Protein 9RT6 (pdb70)

Secondary structure (DSSP, 8-state):
--SPPPTTSB-----S-TT-EEEEEETTEEEEEESHHHHHHHHHHH-PEEPSSHHHHT-TTGGG----HHHH---SB--/-PPPTTSB-----S-TT-EEEEEETTEEEEEESHHHHHHHHHHH--EE-SSHHHHT-TTGGG----HHHH---SB--

Foldseek 3Di:
DQDQDDFFAFQDDDWDFQAFWFFWAFQVFTEIAGTPSLQSQCCNQGVIHGDPCSCVRYNVCRRVDDHDCVRRDDDRGHD/DQDDFFAFQDDDWDFQAFWFFWADPVFTEIAGTPSLQSLCCNAVVIHGDPCRCVGYNVCRRVDDHDCVRRDDDRGRD

Structure (mmCIF, N/CA/C/O backbone):
data_9RT6
#
_entry.id   9RT6
#
_cell.length_a   21.764
_cell.length_b   38.411
_cell.length_c   87.743
_cell.angle_alpha   90
_cell.angle_beta   91.23
_cell.angle_gamma   90
#
_symmetry.space_group_name_H-M   'P 1 21 1'
#
loop_
_entity.id
_entity.type
_entity.pdbx_description
1 polymer Schistosomin
2 non-polymer BIOTIN
3 non-polymer 'SULFATE ION'
4 water water
#
loop_
_atom_site.group_PDB
_atom_site.id
_atom_site.type_symbol
_atom_site.label_atom_id
_atom_site.label_alt_id
_atom_site.label_comp_id
_atom_site.label_asym_id
_atom_site.label_entity_id
_atom_site.label_seq_id
_atom_site.pdbx_PDB_ins_code
_atom_site.Cartn_x
_atom_site.Cartn_y
_atom_site.Cartn_z
_atom_site.occupancy
_atom_site.B_iso_or_equiv
_atom_site.auth_seq_id
_atom_site.auth_comp_id
_atom_site.auth_asym_id
_atom_site.auth_atom_id
_atom_site.pdbx_PDB_model_num
ATOM 1 N N . ASN A 1 2 ? -2.141 20.236 12.401 1 22.07 19 ASN A N 1
ATOM 2 C CA . ASN A 1 2 ? -1.021 19.838 11.549 1 22.83 19 ASN A CA 1
ATOM 3 C C . ASN A 1 2 ? -1.326 18.526 10.879 1 21.68 19 ASN A C 1
ATOM 4 O O . ASN A 1 2 ? -1.796 17.581 11.528 1 22.13 19 ASN A O 1
ATOM 9 N N . TYR A 1 3 ? -1.087 18.473 9.574 1 20.08 20 TYR A N 1
ATOM 10 C CA . TYR A 1 3 ? -1.411 17.292 8.778 1 19.02 20 TYR A CA 1
ATOM 11 C C . TYR A 1 3 ? -0.455 17.047 7.619 1 18.27 20 TYR A C 1
ATOM 12 O O . TYR A 1 3 ? -0.538 16 6.985 1 18.1 20 TYR A O 1
ATOM 21 N N . ARG A 1 4 ? 0.431 18.019 7.315 1 17.52 21 ARG A N 1
ATOM 22 C CA . ARG A 1 4 ? 1.353 17.928 6.204 1 16.04 21 ARG A CA 1
ATOM 23 C C . ARG A 1 4 ? 2.636 17.202 6.679 1 15.07 21 ARG A C 1
ATOM 24 O O . ARG A 1 4 ? 3.123 17.418 7.798 1 13.64 21 ARG A O 1
ATOM 32 N N . CYS A 1 5 ? 3.215 16.371 5.808 1 14.82 22 CYS A N 1
ATOM 33 C CA . CYS A 1 5 ? 4.49 15.723 6.109 1 15.45 22 CYS A CA 1
ATOM 34 C C . CYS A 1 5 ? 5.577 16.777 6.289 1 15.62 22 CYS A C 1
ATOM 35 O O . CYS A 1 5 ? 5.606 17.744 5.535 1 15.64 22 CYS A O 1
ATOM 38 N N . PRO A 1 6 ? 6.44 16.645 7.295 1 15.31 23 PRO A N 1
ATOM 39 C CA . PRO A 1 6 ? 7.539 17.601 7.432 1 15.85 23 PRO A CA 1
ATOM 40 C C . PRO A 1 6 ? 8.559 17.431 6.302 1 16.79 23 PRO A C 1
ATOM 41 O O . PRO A 1 6 ? 8.637 16.384 5.655 1 17.08 23 PRO A O 1
ATOM 45 N N . ASN A 1 7 ? 9.32 18.48 6.073 1 16.45 24 ASN A N 1
ATOM 46 C CA . ASN A 1 7 ? 10.349 18.543 5.07 1 17.7 24 ASN A CA 1
ATOM 47 C C . ASN A 1 7 ? 11.647 18.027 5.652 1 18.98 24 ASN A C 1
ATOM 48 O O . ASN A 1 7 ? 11.834 18.067 6.873 1 20.25 24 ASN A O 1
ATOM 53 N N . PRO A 1 8 ? 12.59 17.591 4.788 1 18.9 25 PRO A N 1
ATOM 54 C CA . PRO A 1 8 ? 13.924 17.193 5.274 1 18.19 25 PRO A CA 1
ATOM 55 C C . PRO A 1 8 ? 14.564 18.249 6.179 1 18.07 25 PRO A C 1
ATOM 56 O O . PRO A 1 8 ? 14.581 19.428 5.836 1 17.95 25 PRO A O 1
ATOM 60 N N . GLY A 1 9 ? 15.031 17.831 7.344 1 18.12 26 GLY A N 1
ATOM 61 C CA . GLY A 1 9 ? 15.626 18.758 8.293 1 19.31 26 GLY A CA 1
ATOM 62 C C . GLY A 1 9 ? 14.678 19.309 9.328 1 20.44 26 GLY A C 1
ATOM 63 O O . GLY A 1 9 ? 15.114 19.899 10.325 1 20.41 26 GLY A O 1
ATOM 64 N N . ASP A 1 10 ? 13.367 19.165 9.093 1 20.81 27 ASP A N 1
ATOM 65 C CA . ASP A 1 10 ? 12.374 19.628 10.053 1 19.97 27 ASP A CA 1
ATOM 66 C C . ASP A 1 10 ? 12.197 18.552 11.092 1 19.41 27 ASP A C 1
ATOM 67 O O . ASP A 1 10 ? 12.333 17.357 10.801 1 17.31 27 ASP A O 1
ATOM 72 N N . ALA A 1 11 ? 11.914 18.981 12.322 1 20.63 28 ALA A N 1
ATOM 73 C CA . ALA A 1 11 ? 11.686 18.049 13.415 1 21.92 28 ALA A CA 1
ATOM 74 C C . ALA A 1 11 ? 10.365 17.294 13.134 1 21.91 28 ALA A C 1
ATOM 75 O O . ALA A 1 11 ? 9.433 17.862 12.551 1 22.67 28 ALA A O 1
ATOM 77 N N . PHE A 1 12 ? 10.332 15.995 13.456 1 20.92 29 PHE A N 1
ATOM 78 C CA . PHE A 1 12 ? 9.107 15.221 13.287 1 21.08 29 PHE A CA 1
ATOM 79 C C . PHE A 1 12 ? 8.416 15.26 14.636 1 21.47 29 PHE A C 1
ATOM 80 O O . PHE A 1 12 ? 8.85 14.586 15.566 1 22.69 29 PHE A O 1
ATOM 88 N N . GLU A 1 13 ? 7.405 16.128 14.774 1 20.27 30 GLU A N 1
ATOM 89 C CA . GLU A 1 13 ? 6.705 16.362 16.032 1 19.43 30 GLU A CA 1
ATOM 90 C C . GLU A 1 13 ? 5.302 15.817 15.954 1 17.26 30 GLU A C 1
ATOM 91 O O . GLU A 1 13 ? 4.501 16.275 15.144 1 17.41 30 GLU A O 1
ATOM 97 N N . CYS A 1 14 ? 4.989 14.881 16.827 1 15.78 31 CYS A N 1
ATOM 98 C CA . CYS A 1 14 ? 3.729 14.171 16.755 1 15.5 31 CYS A CA 1
ATOM 99 C C . CYS A 1 14 ? 3.225 13.82 18.14 1 17.51 31 CYS A C 1
ATOM 100 O O . CYS A 1 14 ? 3.971 13.244 18.936 1 17.57 31 CYS A O 1
ATOM 103 N N . PHE A 1 15 ? 1.948 14.13 18.431 1 17.64 32 PHE A N 1
ATOM 104 C CA . PHE A 1 15 ? 1.347 13.723 19.688 1 17.92 32 PHE A CA 1
ATOM 105 C C . PHE A 1 15 ? 0.844 12.264 19.562 1 17.24 32 PHE A C 1
ATOM 106 O O . PHE A 1 15 ? -0.128 12.002 18.866 1 16.11 32 PHE A O 1
ATOM 114 N N . GLU A 1 16 ? 1.528 11.319 20.227 1 17.19 33 GLU A N 1
ATOM 115 C CA . GLU A 1 16 ? 1.123 9.924 20.203 1 17.15 33 GLU A CA 1
ATOM 116 C C . GLU A 1 16 ? -0.134 9.705 21.039 1 18.09 33 GLU A C 1
ATOM 117 O O . GLU A 1 16 ? -0.182 10.11 22.205 1 18.67 33 GLU A O 1
ATOM 123 N N . SER A 1 17 ? -1.164 9.084 20.45 1 17.67 34 SER A N 1
ATOM 124 C CA . SER A 1 17 ? -2.364 8.742 21.203 1 17.93 34 SER A CA 1
ATOM 125 C C . SER A 1 17 ? -2.585 7.248 21.322 1 17.79 34 SER A C 1
ATOM 126 O O . SER A 1 17 ? -3.536 6.853 21.99 1 19.31 34 SER A O 1
ATOM 129 N N . ASP A 1 18 ? -1.753 6.404 20.671 1 16.48 35 ASP A N 1
ATOM 130 C CA . ASP A 1 18 ? -1.973 4.965 20.665 1 16.07 35 ASP A CA 1
ATOM 131 C C . ASP A 1 18 ? -0.666 4.26 20.294 1 15.4 35 ASP A C 1
ATOM 132 O O . ASP A 1 18 ? -0.509 3.719 19.178 1 14.28 35 ASP A O 1
ATOM 137 N N . ALA A 1 19 ? 0.267 4.282 21.25 1 14.16 36 ALA A N 1
ATOM 138 C CA . ALA A 1 19 ? 1.605 3.756 21.115 1 14.03 36 ALA A CA 1
ATOM 139 C C . ALA A 1 19 ? 1.662 2.256 20.829 1 14.96 36 ALA A C 1
ATOM 140 O O . ALA A 1 19 ? 2.551 1.806 20.121 1 15.34 36 ALA A O 1
ATOM 142 N N . THR A 1 20 ? 0.72 1.496 21.359 1 15.85 37 THR A N 1
ATOM 143 C CA . THR A 1 20 ? 0.688 0.041 21.187 1 16.7 37 THR A CA 1
ATOM 144 C C . THR A 1 20 ? -0.173 -0.436 20.011 1 17.09 37 THR A C 1
ATOM 145 O O . THR A 1 20 ? -0.353 -1.646 19.864 1 17.35 37 THR A O 1
ATOM 149 N N . ALA A 1 21 ? -0.748 0.487 19.203 1 16.66 38 ALA A N 1
ATOM 150 C CA . ALA A 1 21 ? -1.528 0.057 18.034 1 16.44 38 ALA A CA 1
ATOM 151 C C . ALA A 1 21 ? -0.586 -0.508 16.975 1 16.33 38 ALA A C 1
ATOM 152 O O . ALA A 1 21 ? 0.444 0.082 16.677 1 16.87 38 ALA A O 1
ATOM 154 N N . ARG A 1 22 ? -0.899 -1.675 16.459 1 15.68 39 ARG A N 1
ATOM 155 C CA . ARG A 1 22 ? -0.1 -2.326 15.417 1 15.65 39 ARG A CA 1
ATOM 156 C C . ARG A 1 22 ? -0.669 -1.92 14.06 1 16.64 39 ARG A C 1
ATOM 157 O O . ARG A 1 22 ? -1.888 -1.808 13.929 1 16.97 39 ARG A O 1
ATOM 165 N N . PHE A 1 23 ? 0.203 -1.681 13.065 1 16.37 40 PHE A N 1
ATOM 166 C CA . PHE A 1 23 ? -0.205 -1.355 11.697 1 16.67 40 PHE A CA 1
ATOM 167 C C . PHE A 1 23 ? 0.692 -2.115 10.715 1 16.32 40 PHE A C 1
ATOM 168 O O . PHE A 1 23 ? 1.909 -2.072 10.867 1 16.74 40 PHE A O 1
ATOM 176 N N . CYS A 1 24 ? 0.109 -2.804 9.719 1 15.15 41 CYS A N 1
ATOM 177 C CA . CYS A 1 24 ? 0.88 -3.46 8.664 1 15.66 41 CYS A CA 1
ATOM 178 C C . CYS A 1 24 ? 0.966 -2.391 7.59 1 16.12 41 CYS A C 1
ATOM 179 O O . CYS A 1 24 ? -0.073 -2.007 7.053 1 16.79 41 CYS A O 1
ATOM 182 N N . VAL A 1 25 ? 2.162 -1.85 7.326 1 14.59 42 VAL A N 1
ATOM 183 C CA . VAL A 1 25 ? 2.289 -0.802 6.316 1 14 42 VAL A CA 1
ATOM 184 C C . VAL A 1 25 ? 2.994 -1.351 5.107 1 14.03 42 VAL A C 1
ATOM 185 O O . VAL A 1 25 ? 3.704 -2.357 5.205 1 13.44 42 VAL A O 1
ATOM 189 N N . SER A 1 26 ?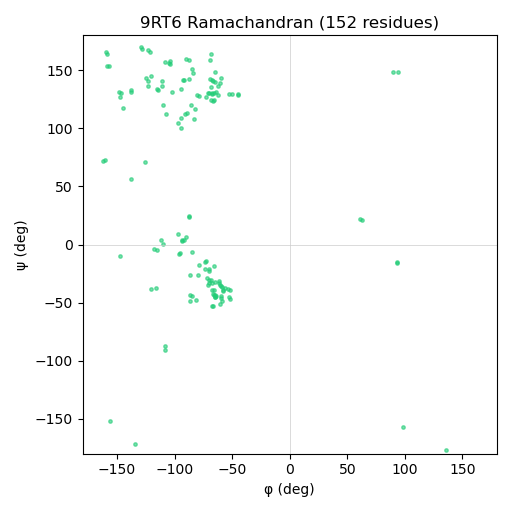 2.776 -0.705 3.953 1 13.83 43 SER A N 1
ATOM 190 C CA . SER A 1 26 ? 3.329 -1.184 2.697 1 13.8 43 SER A CA 1
ATOM 191 C C . SER A 1 26 ? 3.702 -0.017 1.803 1 13.56 43 SER A C 1
ATOM 192 O O . SER A 1 26 ? 2.836 0.816 1.478 1 13.46 43 SER A O 1
ATOM 195 N N . GLY A 1 27 ? 5.011 0.077 1.513 1 12.26 44 GLY A N 1
ATOM 196 C CA . GLY A 1 27 ? 5.6 1.168 0.768 1 12.64 44 GLY A CA 1
ATOM 197 C C . GLY A 1 27 ? 6.9 0.8 0.094 1 13.72 44 GLY A C 1
ATOM 198 O O . GLY A 1 27 ? 7.097 -0.375 -0.225 1 15.21 44 GLY A O 1
ATOM 199 N N . LYS A 1 28 ? 7.818 1.779 -0.122 1 11.9 45 LYS A N 1
ATOM 200 C CA . LYS A 1 28 ? 9.061 1.522 -0.854 1 12.6 45 LYS A CA 1
ATOM 201 C C . LYS A 1 28 ? 10.042 0.58 -0.19 1 13.07 45 LYS A C 1
ATOM 202 O O . LYS A 1 28 ? 10.883 0.034 -0.903 1 12.5 45 LYS A O 1
ATOM 208 N N . ARG A 1 29 ? 9.936 0.343 1.127 1 13.45 46 ARG A N 1
ATOM 209 C CA . ARG A 1 29 ? 10.813 -0.651 1.774 1 14.47 46 ARG A CA 1
ATOM 210 C C . ARG A 1 29 ? 10.108 -2.043 1.927 1 16.04 46 ARG A C 1
ATOM 211 O O . ARG A 1 29 ? 10.646 -2.918 2.623 1 16 46 ARG A O 1
ATOM 219 N N . GLY A 1 30 ? 8.923 -2.204 1.304 1 16.3 47 GLY A N 1
ATOM 220 C CA . GLY A 1 30 ? 8.098 -3.419 1.318 1 16.31 47 GLY A CA 1
ATOM 221 C C . GLY A 1 30 ? 6.977 -3.356 2.338 1 15.8 47 GLY A C 1
ATOM 222 O O . GLY A 1 30 ? 6.608 -2.265 2.755 1 14.99 47 GLY A O 1
ATOM 223 N N . ALA A 1 31 ? 6.458 -4.501 2.795 1 15.98 48 ALA A N 1
ATOM 224 C CA . ALA A 1 31 ? 5.416 -4.524 3.834 1 15.73 48 ALA A CA 1
ATOM 225 C C . ALA A 1 31 ? 5.947 -5.079 5.125 1 15.23 48 ALA A C 1
ATOM 226 O O . ALA A 1 31 ? 6.676 -6.074 5.125 1 16.36 48 ALA A O 1
ATOM 228 N N . TYR A 1 32 ? 5.603 -4.428 6.237 1 13.9 49 TYR A N 1
ATOM 229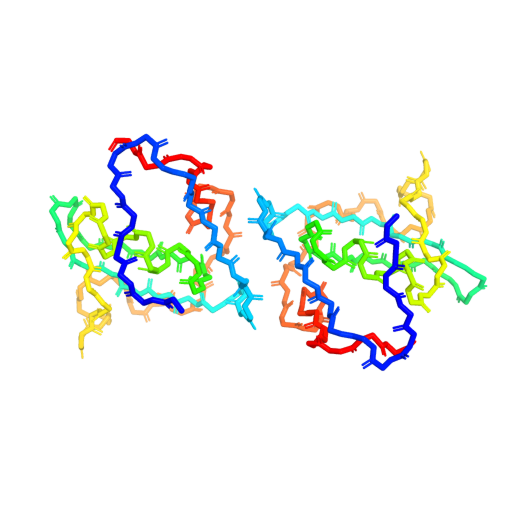 C CA . TYR A 1 32 ? 6.051 -4.832 7.578 1 12.85 49 TYR A CA 1
ATOM 230 C C . TYR A 1 32 ? 5.14 -4.242 8.635 1 11.92 49 TYR A C 1
ATOM 231 O O . TYR A 1 32 ? 4.357 -3.334 8.352 1 11.76 49 TYR A O 1
ATOM 240 N N . VAL A 1 33 ? 5.232 -4.752 9.86 1 11.35 50 VAL A N 1
ATOM 241 C CA . VAL A 1 33 ? 4.447 -4.254 10.962 1 11.82 50 VAL A CA 1
ATOM 242 C C . VAL A 1 33 ? 5.196 -3.216 11.779 1 11.51 50 VAL A C 1
ATOM 243 O O . VAL A 1 33 ? 6.356 -3.406 12.13 1 10.69 50 VAL A O 1
ATOM 247 N N . ILE A 1 34 ? 4.511 -2.11 12.1 1 11.58 51 ILE A N 1
ATOM 248 C CA . ILE A 1 34 ? 5.038 -1.084 12.974 1 11.01 51 ILE A CA 1
ATOM 249 C C . ILE A 1 34 ? 4.069 -0.904 14.147 1 11.8 51 ILE A C 1
ATOM 250 O O . ILE A 1 34 ? 2.912 -1.368 14.099 1 11.73 51 ILE A O 1
ATOM 255 N N . CYS A 1 35 ? 4.518 -0.189 15.186 1 11.65 52 CYS A N 1
ATOM 256 C CA . CYS A 1 35 ? 3.664 0.143 16.312 1 12.77 52 CYS A CA 1
ATOM 257 C C . CYS A 1 35 ? 3.624 1.639 16.479 1 13.32 52 CYS A C 1
ATOM 258 O O . CYS A 1 35 ? 4.668 2.283 16.31 1 13.03 52 CYS A O 1
ATOM 261 N N . SER A 1 36 ? 2.417 2.181 16.81 1 12.33 53 SER A N 1
ATOM 262 C CA . SER A 1 36 ? 2.132 3.582 17.136 1 12.21 53 SER A CA 1
ATOM 263 C C . SER A 1 36 ? 1.656 4.425 15.949 1 12.42 53 SER A C 1
ATOM 264 O O . SER A 1 36 ? 1.996 4.158 14.801 1 12.87 53 SER A O 1
ATOM 267 N N . LYS A 1 37 ? 0.816 5.397 16.229 1 11.92 54 LYS A N 1
ATOM 268 C CA . LYS A 1 37 ? 0.292 6.292 15.178 1 11.86 54 LYS A CA 1
ATOM 269 C C . LYS A 1 37 ? 1.373 7.217 14.64 1 11.6 54 LYS A C 1
ATOM 270 O O . LYS A 1 37 ? 1.379 7.497 13.446 1 11.35 54 LYS A O 1
ATOM 276 N N . CYS A 1 38 ? 2.328 7.635 15.489 1 12.11 55 CYS A N 1
ATOM 277 C CA . CYS A 1 38 ? 3.413 8.503 15.03 1 12.34 55 CYS A CA 1
ATOM 278 C C . CYS A 1 38 ? 4.352 7.797 14.057 1 13.4 55 CYS A C 1
ATOM 279 O O . CYS A 1 38 ? 4.746 8.397 13.057 1 13.96 55 CYS A O 1
ATOM 282 N N . ARG A 1 39 ? 4.666 6.501 14.292 1 12.71 56 ARG A N 1
ATOM 283 C CA . ARG A 1 39 ? 5.497 5.725 13.36 1 12.47 56 ARG A CA 1
ATOM 284 C C . ARG A 1 39 ? 4.684 5.412 12.075 1 13.45 56 ARG A C 1
ATOM 285 O O . ARG A 1 39 ? 5.23 5.362 10.995 1 12.7 56 ARG A O 1
ATOM 293 N N . ARG A 1 40 ? 3.352 5.312 12.188 1 14 57 ARG A N 1
ATOM 294 C CA . ARG A 1 40 ? 2.481 5.103 11.038 1 15.22 57 ARG A CA 1
ATOM 295 C C . ARG A 1 40 ? 2.545 6.364 10.12 1 14.2 57 ARG A C 1
ATOM 296 O O . ARG A 1 40 ? 2.703 6.244 8.89 1 13.58 57 ARG A O 1
ATOM 304 N N . LYS A 1 41 ? 2.511 7.557 10.742 1 12.57 58 LYS A N 1
ATOM 305 C CA . LYS A 1 41 ? 2.613 8.824 10.033 1 11.57 58 LYS A CA 1
ATOM 306 C C . LYS A 1 41 ? 4.002 8.925 9.392 1 11.85 58 LYS A C 1
ATOM 307 O O . LYS A 1 41 ? 4.107 9.278 8.218 1 12.13 58 LYS A O 1
ATOM 313 N N . TYR A 1 42 ? 5.049 8.585 10.147 1 11.89 59 TYR A N 1
ATOM 314 C CA . TYR A 1 42 ? 6.403 8.611 9.634 1 13.07 59 TYR A CA 1
ATOM 315 C C . TYR A 1 42 ? 6.582 7.683 8.422 1 12.39 59 TYR A C 1
ATOM 316 O O . TYR A 1 42 ? 7.191 8.092 7.44 1 12.27 59 TYR A O 1
ATOM 325 N N . GLU A 1 43 ? 6.054 6.455 8.474 1 11.6 60 GLU A N 1
ATOM 326 C CA . GLU A 1 43 ? 6.195 5.522 7.356 1 11.99 60 GLU A CA 1
ATOM 327 C C . GLU A 1 43 ? 5.562 6.056 6.066 1 12.52 60 GLU A C 1
ATOM 328 O O . GLU A 1 43 ? 6.046 5.791 4.969 1 12.08 60 GLU A O 1
ATOM 334 N N . PHE A 1 44 ? 4.459 6.795 6.204 1 13.06 61 PHE A N 1
ATOM 335 C CA . PHE A 1 44 ? 3.775 7.399 5.067 1 12.6 61 PHE A CA 1
ATOM 336 C C . PHE A 1 44 ? 4.67 8.477 4.449 1 12.86 61 PHE A C 1
ATOM 337 O O . PHE A 1 44 ? 4.881 8.47 3.238 1 13.11 61 PHE A O 1
ATOM 345 N N . CYS A 1 45 ? 5.157 9.429 5.263 1 12.84 62 CYS A N 1
ATOM 346 C CA . CYS A 1 45 ? 5.978 10.543 4.779 1 13.38 62 CYS A CA 1
ATOM 347 C C . CYS A 1 45 ? 7.333 10.102 4.205 1 13.88 62 CYS A C 1
ATOM 348 O O . CYS A 1 45 ? 7.791 10.616 3.174 1 13.78 62 CYS A O 1
ATOM 351 N N . ALA A 1 46 ? 7.99 9.184 4.894 1 13.66 63 ALA A N 1
ATOM 352 C CA . ALA A 1 46 ? 9.317 8.731 4.517 1 12.88 63 ALA A CA 1
ATOM 353 C C . ALA A 1 46 ? 9.344 7.619 3.477 1 13.72 63 ALA A C 1
ATOM 354 O O . ALA A 1 46 ? 10.199 7.629 2.587 1 14.14 63 ALA A O 1
ATOM 356 N N . ASN A 1 47 ? 8.491 6.606 3.639 1 13.69 64 ASN A N 1
ATOM 357 C CA . ASN A 1 47 ? 8.544 5.432 2.773 1 13.22 64 ASN A CA 1
ATOM 358 C C . ASN A 1 47 ? 7.368 5.281 1.807 1 13.43 64 ASN A C 1
ATOM 359 O O . ASN A 1 47 ? 7.312 4.296 1.074 1 13.14 64 ASN A O 1
ATOM 364 N N . GLY A 1 48 ? 6.416 6.218 1.829 1 12.59 65 GLY A N 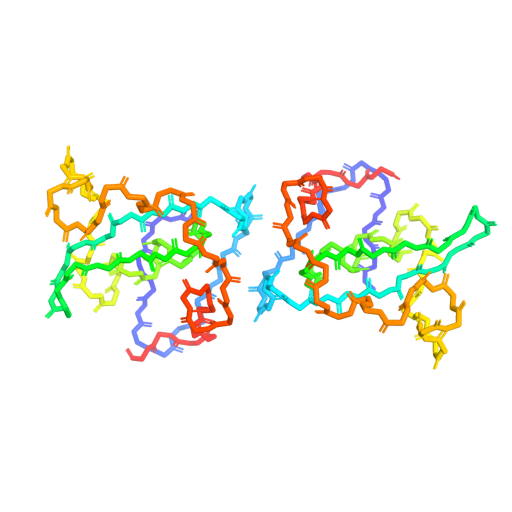1
ATOM 365 C CA . GLY A 1 48 ? 5.198 6.086 1.044 1 13.1 65 GLY A CA 1
ATOM 366 C C . GLY A 1 48 ? 4.394 4.871 1.478 1 14.08 65 GLY A C 1
ATOM 367 O O . GLY A 1 48 ? 3.629 4.323 0.687 1 15.73 65 GLY A O 1
ATOM 368 N N . ALA A 1 49 ? 4.633 4.383 2.712 1 13.47 66 ALA A N 1
ATOM 369 C CA . ALA A 1 49 ? 4.012 3.208 3.269 1 13.9 66 ALA A CA 1
ATOM 370 C C . ALA A 1 49 ? 2.645 3.539 3.834 1 15.7 66 ALA A C 1
ATOM 371 O O . ALA A 1 49 ? 2.501 4.355 4.738 1 16.67 66 ALA A O 1
ATOM 373 N N . LYS A 1 50 ? 1.646 2.928 3.244 1 15.68 67 LYS A N 1
ATOM 374 C CA . LYS A 1 50 ? 0.266 3.108 3.629 1 14.71 67 LYS A CA 1
ATOM 375 C C . LYS A 1 50 ? -0.178 1.894 4.416 1 14.06 67 LYS A C 1
ATOM 376 O O . LYS A 1 50 ? 0.339 0.793 4.227 1 13.77 67 LYS A O 1
ATOM 382 N N . VAL A 1 51 ? -1.189 2.081 5.268 1 14.29 68 VAL A N 1
ATOM 383 C CA . VAL A 1 51 ? -1.744 0.996 6.062 1 16.22 68 VAL A CA 1
ATOM 384 C C . VAL A 1 51 ? -2.408 0.035 5.08 1 16.88 68 VAL A C 1
ATOM 385 O O . VAL A 1 51 ? -3.222 0.458 4.247 1 17.61 68 VAL A O 1
ATOM 389 N N . SER A 1 52 ? -1.984 -1.201 5.114 1 16.12 69 SER A N 1
ATOM 390 C CA . SER A 1 52 ? -2.487 -2.209 4.184 1 15.66 69 SER A CA 1
ATOM 391 C C . SER A 1 52 ? -3.993 -2.43 4.304 1 14.74 69 SER A C 1
ATOM 392 O O . SER A 1 52 ? -4.519 -2.484 5.409 1 14.33 69 SER A O 1
ATOM 395 N N . LYS A 1 53 ? -4.691 -2.588 3.163 1 14.41 70 LYS A N 1
ATOM 396 C CA . LYS A 1 53 ? -6.128 -2.964 3.149 1 14.6 70 LYS A CA 1
ATOM 397 C C . LYS A 1 53 ? -6.291 -4.502 3.246 1 15.7 70 LYS A C 1
ATOM 398 O O . LYS A 1 53 ? -7.392 -4.999 3.432 1 16.7 70 LYS A O 1
ATOM 404 N N . ARG A 1 54 ? -5.171 -5.24 3.191 1 16 71 ARG A N 1
ATOM 405 C CA . ARG A 1 54 ? -5.018 -6.692 3.236 1 15.88 71 ARG A CA 1
ATOM 406 C C . ARG A 1 54 ? -3.805 -7.033 4.152 1 15.98 71 ARG A C 1
ATOM 407 O O . ARG A 1 54 ? -2.861 -7.694 3.71 1 15.73 71 ARG A O 1
ATOM 415 N N . PRO A 1 55 ? -3.803 -6.577 5.421 1 16.01 72 PRO A N 1
ATOM 416 C CA . PRO A 1 55 ? -2.654 -6.83 6.292 1 16.77 72 PRO A CA 1
ATOM 417 C C . PRO A 1 55 ? -2.257 -8.282 6.468 1 17.55 72 PRO A C 1
ATOM 418 O O . PRO A 1 55 ? -1.076 -8.542 6.623 1 17.87 72 PRO A O 1
ATOM 422 N N . GLU A 1 56 ? -3.226 -9.211 6.533 1 17.43 73 GLU A N 1
ATOM 423 C CA . GLU A 1 56 ? -2.896 -10.63 6.701 1 17.67 73 GLU A CA 1
ATOM 424 C C . GLU A 1 56 ? -2.24 -11.231 5.432 1 17.15 73 GLU A C 1
ATOM 425 O O . GLU A 1 56 ? -1.532 -12.244 5.512 1 17.31 73 GLU A O 1
ATOM 431 N N . VAL A 1 57 ? -2.443 -10.602 4.277 1 16.51 74 VAL A N 1
ATOM 432 C CA . VAL A 1 57 ? -1.847 -11.059 3.036 1 17.26 74 VAL A CA 1
ATOM 433 C C . VAL A 1 57 ? -0.452 -10.437 2.917 1 19.03 74 VAL A C 1
ATOM 434 O O . VAL A 1 57 ? 0.527 -11.132 2.647 1 18.86 74 VAL A O 1
ATOM 438 N N . GLU A 1 58 ? -0.354 -9.122 3.135 1 20.47 75 GLU A N 1
ATOM 439 C CA . GLU A 1 58 ? 0.908 -8.41 2.927 1 22.05 75 GLU A CA 1
ATOM 440 C C . GLU A 1 58 ? 1.923 -8.568 4.079 1 23.47 75 GLU A C 1
ATOM 441 O O . GLU A 1 58 ? 3.134 -8.509 3.836 1 23.21 75 GLU A O 1
ATOM 447 N N . CYS A 1 59 ? 1.45 -8.823 5.304 1 24.36 76 CYS A N 1
ATOM 448 C CA . CYS A 1 59 ? 2.354 -8.979 6.427 1 25.75 76 CYS A CA 1
ATOM 449 C C . CYS A 1 59 ? 2.443 -10.444 6.918 1 28.64 76 CYS A C 1
ATOM 450 O O . CYS A 1 59 ? 3.248 -11.218 6.38 1 30.74 76 CYS A O 1
ATOM 453 N N . ARG A 1 60 ? 1.607 -10.833 7.865 1 28.62 77 ARG A N 1
ATOM 454 C CA . ARG A 1 60 ? 1.529 -12.156 8.488 1 28.61 77 ARG A CA 1
ATOM 455 C C . ARG A 1 60 ? 0.116 -12.274 9.056 1 27.15 77 ARG A C 1
ATOM 456 O O . ARG A 1 60 ? -0.462 -11.256 9.471 1 27.94 77 ARG A O 1
ATOM 464 N N . ALA A 1 61 ? -0.411 -13.497 9.196 1 25.07 78 ALA A N 1
ATOM 465 C CA . ALA A 1 61 ? -1.739 -13.689 9.779 1 23.87 78 ALA A CA 1
ATOM 466 C C . ALA A 1 61 ? -1.806 -13.099 11.21 1 24.45 78 ALA A C 1
ATOM 467 O O . ALA A 1 61 ? -2.782 -12.422 11.556 1 24.95 78 ALA A O 1
ATOM 469 N N . ASP A 1 62 ? -0.725 -13.28 11.992 1 23.96 79 ASP A N 1
ATOM 470 C CA . ASP A 1 62 ? -0.601 -12.778 13.366 1 23.74 79 ASP A CA 1
ATOM 471 C C . ASP A 1 62 ? -0.049 -11.354 13.452 1 21.68 79 ASP A C 1
ATOM 472 O O . ASP A 1 62 ? 0.507 -10.995 14.482 1 21.66 79 ASP A O 1
ATOM 477 N N . TRP A 1 63 ? -0.187 -10.535 12.389 1 19.97 80 TRP A N 1
ATOM 478 C CA . TRP A 1 63 ? 0.355 -9.17 12.395 1 18.8 80 TRP A CA 1
ATOM 479 C C . TRP A 1 63 ? -0.061 -8.333 13.614 1 18.85 80 TRP A C 1
ATOM 480 O O . TRP A 1 63 ? 0.749 -7.555 14.12 1 18.32 80 TRP A O 1
ATOM 491 N N . ALA A 1 64 ? -1.326 -8.459 14.077 1 19.52 81 ALA A N 1
ATOM 492 C CA . ALA A 1 64 ? -1.807 -7.624 15.182 1 19.82 81 ALA A CA 1
ATOM 493 C C . ALA A 1 64 ? -1.242 -7.99 16.56 1 20.74 81 ALA A C 1
ATOM 494 O O . ALA A 1 64 ? -1.355 -7.189 17.493 1 21.43 81 ALA A O 1
ATOM 496 N N . SER A 1 65 ? -0.623 -9.166 16.684 1 20.67 82 SER A N 1
ATOM 497 C CA . SER A 1 65 ? -0.021 -9.632 17.941 1 21.3 82 SER A CA 1
ATOM 498 C C . SER A 1 65 ? 1.477 -9.339 18.022 1 20.2 82 SER A C 1
ATOM 499 O O . SER A 1 65 ? 2.07 -9.584 19.071 1 20.47 82 SER A O 1
ATOM 502 N N . THR A 1 66 ? 2.102 -8.858 16.924 1 18.38 83 THR A N 1
ATOM 503 C CA . THR A 1 66 ? 3.531 -8.511 16.844 1 17.27 83 THR A CA 1
ATOM 504 C C . THR A 1 66 ? 3.985 -7.703 18.073 1 15.28 83 THR A C 1
ATOM 505 O O . THR A 1 66 ? 3.306 -6.743 18.463 1 13.4 83 THR A O 1
ATOM 509 N N . GLU A 1 67 ? 5.075 -8.123 18.705 1 14.99 84 GLU A N 1
ATOM 510 C CA . GLU A 1 67 ? 5.576 -7.418 19.882 1 16.3 84 GLU A CA 1
ATOM 511 C C . GLU A 1 67 ? 6.091 -6.042 19.466 1 16.5 84 GLU A C 1
ATOM 512 O O . GLU A 1 67 ? 6.842 -5.964 18.51 1 16.58 84 GLU A O 1
ATOM 518 N N . CYS A 1 68 ? 5.676 -4.973 20.152 1 16.25 85 CYS A N 1
ATOM 519 C CA . CYS A 1 68 ? 6.175 -3.637 19.834 1 16.39 85 CYS A CA 1
ATOM 520 C C . CYS A 1 68 ? 7.561 -3.483 20.45 1 16.43 85 CYS A C 1
ATOM 521 O O . CYS A 1 68 ? 7.756 -3.767 21.624 1 16.96 85 CYS A O 1
ATOM 524 N N . THR A 1 69 ? 8.514 -3.078 19.64 1 15.56 86 THR A N 1
ATOM 525 C CA . THR A 1 69 ? 9.892 -2.863 20.032 1 15.9 86 THR A CA 1
ATOM 526 C C . THR A 1 69 ? 10.353 -1.456 19.591 1 15.75 86 THR A C 1
ATOM 527 O O . THR A 1 69 ? 9.717 -0.819 18.747 1 15.47 86 THR A O 1
ATOM 531 N N . SER A 1 70 ? 11.512 -1.017 20.097 1 16.08 87 SER A N 1
ATOM 532 C CA . SER A 1 70 ? 12.201 0.213 19.734 1 17.34 87 SER A CA 1
ATOM 533 C C . SER A 1 70 ? 12.361 0.29 18.205 1 18.4 87 SER A C 1
ATOM 534 O O . SER A 1 70 ? 12.029 1.31 17.601 1 19.92 87 SER A O 1
ATOM 537 N N . GLU A 1 71 ? 12.81 -0.809 17.58 1 17.01 88 GLU A N 1
ATOM 538 C CA . GLU A 1 71 ? 12.976 -0.882 16.145 1 17.44 88 GLU A CA 1
ATOM 539 C C . GLU A 1 71 ? 11.7 -0.627 15.34 1 16.27 88 GLU A C 1
ATOM 540 O O . GLU A 1 71 ? 11.755 0.145 14.398 1 16.12 88 GLU A O 1
ATOM 546 N N . ASN A 1 72 ? 10.562 -1.274 15.668 1 15.45 89 ASN A N 1
ATOM 547 C CA . ASN A 1 72 ? 9.33 -1.072 14.866 1 14.98 89 ASN A CA 1
ATOM 548 C C . ASN A 1 72 ? 8.419 0.043 15.385 1 12.96 89 ASN A C 1
ATOM 549 O O . ASN A 1 72 ? 7.34 0.256 14.828 1 12.24 89 ASN A O 1
ATOM 554 N N . SER A 1 73 ? 8.844 0.753 16.434 1 11.33 90 SER A N 1
ATOM 555 C CA . SER A 1 73 ? 8.028 1.803 17.02 1 12.68 90 SER A CA 1
ATOM 556 C C . SER A 1 73 ? 8.641 3.184 16.905 1 14.39 90 SER A C 1
ATOM 557 O O . SER A 1 73 ? 7.903 4.149 16.684 1 14.67 90 SER A O 1
ATOM 560 N N . ASP A 1 74 ? 9.974 3.285 17.048 1 14.93 91 ASP A N 1
ATOM 561 C CA . ASP A 1 74 ? 10.643 4.569 17.12 1 15.49 91 ASP A CA 1
ATOM 562 C C . ASP A 1 74 ? 10.632 5.318 15.838 1 16.35 91 ASP A C 1
ATOM 563 O O . ASP A 1 74 ? 10.669 4.753 14.741 1 16.28 91 ASP A O 1
ATOM 568 N N . VAL A 1 75 ? 10.472 6.617 15.998 1 16.41 92 VAL A N 1
ATOM 569 C CA . VAL A 1 75 ? 10.371 7.574 14.923 1 16.55 92 VAL A CA 1
ATOM 570 C C . VAL A 1 75 ? 11.588 8.481 15.011 1 16.4 92 VAL A C 1
ATOM 571 O O . VAL A 1 75 ? 11.887 8.989 16.083 1 16.06 92 VAL A O 1
ATOM 575 N N . PRO A 1 76 ? 12.275 8.733 13.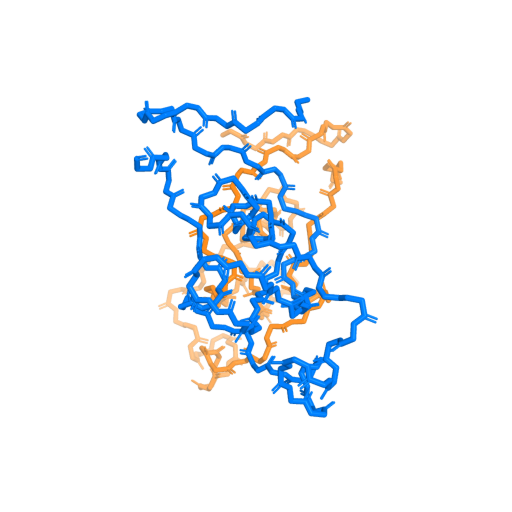888 1 16.56 93 PRO A N 1
ATOM 576 C CA . PRO A 1 76 ? 13.43 9.64 13.91 1 17 93 PRO A CA 1
ATOM 577 C C . PRO A 1 76 ? 13.027 11.029 14.386 1 17.28 93 PRO A C 1
ATOM 578 O O . PRO A 1 76 ? 11.908 11.45 14.096 1 17.61 93 PRO A O 1
ATOM 582 N N . SER A 1 77 ? 13.89 11.717 15.151 1 16.2 94 SER A N 1
ATOM 583 C CA . SER A 1 77 ? 13.536 13.041 15.649 1 16.82 94 SER A CA 1
ATOM 584 C C . SER A 1 77 ? 13.462 14.055 14.523 1 18.06 94 SER A C 1
ATOM 585 O O . SER A 1 77 ? 12.682 14.984 14.619 1 18.58 94 SER A O 1
ATOM 588 N N . VAL A 1 78 ? 14.249 13.887 13.458 1 18.74 95 VAL A N 1
ATOM 589 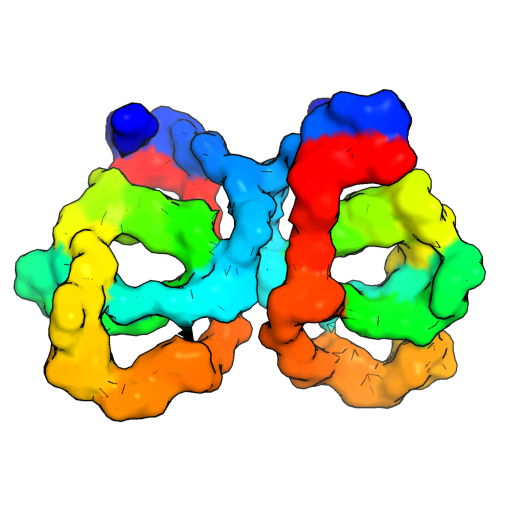C CA . VAL A 1 78 ? 14.265 14.818 12.335 1 19.98 95 VAL A CA 1
ATOM 590 C C . VAL A 1 78 ? 13.999 14.059 11.018 1 20.57 95 VAL A C 1
ATOM 591 O O . VAL A 1 78 ? 14.474 12.923 10.864 1 21.08 95 VAL A O 1
ATOM 595 N N . MET A 1 79 ? 13.255 14.659 10.063 1 20.29 96 MET A N 1
ATOM 596 C CA . MET A 1 79 ? 13.049 14.016 8.757 1 21.15 96 MET A CA 1
ATOM 597 C C . MET A 1 79 ? 14.386 13.994 8.015 1 21.85 96 MET A C 1
ATOM 598 O O . MET A 1 79 ? 15.07 15.021 7.965 1 22.28 96 MET A O 1
ATOM 603 N N . LYS A 1 80 ? 14.714 12.75 7.653 1 21.72 97 LYS A N 1
ATOM 604 C CA . LYS A 1 80 ? 15.974 12.64 6.868 1 21.46 97 LYS A CA 1
ATOM 605 C C . LYS A 1 80 ? 15.824 13.406 5.561 1 21.98 97 LYS A C 1
ATOM 606 O O . LYS A 1 80 ? 14.782 13.355 4.945 1 22.14 97 LYS A O 1
ATOM 613 N N . ARG B 1 4 ? 8.262 22.162 34.061 1 31.13 21 ARG B N 1
ATOM 614 C CA . ARG B 1 4 ? 7.232 22.355 33.044 1 30.68 21 ARG B CA 1
ATOM 615 C C . ARG B 1 4 ? 5.923 21.552 33.191 1 28.93 21 ARG B C 1
ATOM 616 O O . ARG B 1 4 ? 5.225 21.394 32.184 1 29.2 21 ARG B O 1
ATOM 624 N N . CYS B 1 5 ? 5.581 21.041 34.384 1 27.27 22 CYS B N 1
ATOM 625 C CA . CYS B 1 5 ? 4.327 20.296 34.527 1 26.09 22 CYS B CA 1
ATOM 626 C C . CYS B 1 5 ? 3.111 21.193 34.272 1 24.81 22 CYS B C 1
ATOM 627 O O . CYS B 1 5 ? 3.011 22.27 34.848 1 24.27 22 CYS B O 1
ATOM 630 N N . PRO B 1 6 ? 2.162 20.742 33.435 1 24.72 23 PRO B N 1
ATOM 631 C CA . PRO B 1 6 ? 0.918 21.515 33.271 1 24.77 23 PRO B CA 1
ATOM 632 C C . PRO B 1 6 ? 0.074 21.47 34.543 1 24.68 23 PRO B C 1
ATOM 633 O O . PRO B 1 6 ? 0.27 20.626 35.418 1 24.91 23 PRO B O 1
ATOM 637 N N . ASN B 1 7 ? -0.88 22.37 34.63 1 24.27 24 ASN B N 1
ATOM 638 C CA . ASN B 1 7 ? -1.805 22.431 35.733 1 24.26 24 ASN B CA 1
ATOM 639 C C . ASN B 1 7 ? -3.033 21.578 35.426 1 22.61 24 ASN B C 1
ATOM 640 O O . ASN B 1 7 ? -3.341 21.36 34.269 1 22.03 24 ASN B O 1
ATOM 645 N N . PRO B 1 8 ? -3.789 21.166 36.456 1 22.43 25 PRO B N 1
ATOM 646 C CA . PRO B 1 8 ? -5.056 20.451 36.221 1 22.02 25 PRO B CA 1
ATOM 647 C C . PRO B 1 8 ? -5.988 21.206 35.264 1 21.28 25 PRO B C 1
ATOM 648 O O . PRO B 1 8 ? -6.18 22.415 35.408 1 21.42 25 PRO B O 1
ATOM 652 N N . GLY B 1 9 ? -6.486 20.515 34.252 1 20.59 26 GLY B N 1
ATOM 653 C CA . GLY B 1 9 ? -7.336 21.139 33.25 1 20.81 26 GLY B CA 1
ATOM 654 C C . GLY B 1 9 ? -6.598 21.635 32.027 1 21.23 26 GLY B C 1
ATOM 655 O O . GLY B 1 9 ? -7.225 21.934 31.018 1 21.97 26 GLY B O 1
ATOM 656 N N . ASP B 1 10 ? -5.263 21.739 32.101 1 21.32 27 ASP B N 1
ATOM 657 C CA . ASP B 1 10 ? -4.456 22.139 30.945 1 21.33 27 ASP B CA 1
ATOM 658 C C . ASP B 1 10 ? -4.164 20.924 30.097 1 19.48 27 ASP B C 1
ATOM 659 O O . ASP B 1 10 ? -4.114 19.812 30.601 1 18.58 27 ASP B O 1
ATOM 664 N N . ALA B 1 11 ? -3.99 21.129 28.8 1 19.48 28 ALA B N 1
ATOM 665 C CA . ALA B 1 11 ? -3.655 20.039 27.875 1 19.36 28 ALA B CA 1
ATOM 666 C C . ALA B 1 11 ? -2.264 19.481 28.228 1 19.36 28 ALA B C 1
ATOM 667 O O . ALA B 1 11 ? -1.367 20.247 28.621 1 18.95 28 ALA B O 1
ATOM 669 N N . PHE B 1 12 ? -2.105 18.161 28.17 1 19.15 29 PHE B N 1
ATOM 670 C CA . PHE B 1 12 ? -0.813 17.549 28.439 1 19.61 29 PHE B CA 1
ATOM 671 C C . PHE B 1 12 ? -0.167 17.323 27.083 1 20.62 29 PHE B C 1
ATOM 672 O O . PHE B 1 12 ? -0.624 16.478 26.298 1 21.63 29 PHE B O 1
ATOM 680 N N . GLU B 1 13 ? 0.816 18.166 26.755 1 19.33 30 GLU B N 1
ATOM 681 C CA . GLU B 1 13 ? 1.465 18.182 25.453 1 19.12 30 GLU B CA 1
ATOM 682 C C . GLU B 1 13 ? 2.859 17.623 25.513 1 18.14 30 GLU B C 1
ATOM 683 O O . GLU B 1 13 ? 3.711 18.205 26.16 1 18.39 30 GLU B O 1
ATOM 689 N N . CYS B 1 14 ? 3.075 16.47 24.891 1 17.38 31 CYS B N 1
ATOM 690 C CA . CYS B 1 14 ? 4.325 15.757 24.965 1 17.19 31 CYS B CA 1
ATOM 691 C C . CYS B 1 14 ? 4.605 15.029 23.681 1 18.31 31 CYS B C 1
ATOM 692 O O . CYS B 1 14 ? 3.798 14.227 23.254 1 18.95 31 CYS B O 1
ATOM 695 N N . PHE B 1 15 ? 5.789 15.252 23.09 1 18.6 32 PHE B N 1
ATOM 696 C CA . PHE B 1 15 ? 6.18 14.527 21.88 1 19.29 32 PHE B CA 1
ATOM 697 C C . PHE B 1 15 ? 6.901 13.24 22.317 1 19.81 32 PHE B C 1
ATOM 698 O O . PHE B 1 15 ? 7.973 13.305 22.913 1 20.07 32 PHE B O 1
ATOM 706 N N . GLU B 1 16 ? 6.303 12.079 22.057 1 20.08 33 GLU B N 1
ATOM 707 C CA . GLU B 1 16 ? 6.922 10.801 22.43 1 20.01 33 GLU B CA 1
ATOM 708 C C . GLU B 1 16 ? 8.197 10.477 21.632 1 19.74 33 GLU B C 1
ATOM 709 O O . GLU B 1 16 ? 8.183 10.545 20.414 1 20.39 33 GLU B O 1
ATOM 715 N N . SER B 1 17 ? 9.296 10.126 22.313 1 19.48 34 SER B N 1
ATOM 716 C CA . SER B 1 17 ? 10.529 9.734 21.64 1 18.57 34 SER B CA 1
ATOM 717 C C . SER B 1 17 ? 10.955 8.306 21.949 1 17.72 34 SER B C 1
ATOM 718 O O . SER B 1 17 ? 11.952 7.873 21.406 1 17.07 34 SER B O 1
ATOM 721 N N . ASP B 1 18 ? 10.238 7.576 22.837 1 17.32 35 ASP B N 1
ATOM 722 C CA . ASP B 1 18 ? 10.648 6.235 23.249 1 16.99 35 ASP B CA 1
ATOM 723 C C . ASP B 1 18 ? 9.45 5.54 23.881 1 16.95 35 ASP B C 1
ATOM 724 O O . ASP B 1 18 ? 9.381 5.344 25.109 1 16.37 35 ASP B O 1
ATOM 729 N N . ALA B 1 19 ? 8.49 5.179 23.025 1 17.02 36 ALA B N 1
ATOM 730 C CA . ALA B 1 19 ? 7.226 4.58 23.421 1 17 36 ALA B CA 1
ATOM 731 C C . ALA B 1 19 ? 7.363 3.238 24.138 1 16.44 36 ALA B C 1
ATOM 732 O O . ALA B 1 19 ? 6.548 2.937 25.008 1 17.56 36 ALA B O 1
ATOM 734 N N . THR B 1 20 ? 8.382 2.457 23.807 1 15.14 37 THR B N 1
ATOM 735 C CA . THR B 1 20 ? 8.575 1.141 24.411 1 14.83 37 THR B CA 1
ATOM 736 C C . THR B 1 20 ? 9.495 1.136 25.627 1 15.83 37 THR B C 1
ATOM 737 O O . THR B 1 20 ? 9.784 0.053 26.139 1 15.77 37 THR B O 1
ATOM 741 N N . ALA B 1 21 ? 9.993 2.31 26.084 1 15.8 38 ALA B N 1
ATOM 742 C CA . ALA B 1 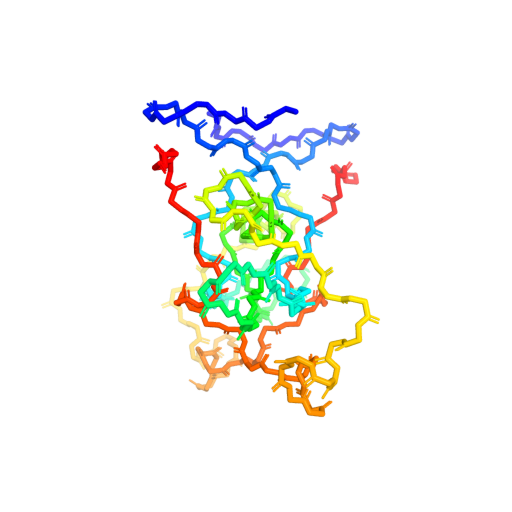21 ? 10.83 2.328 27.28 1 16.32 38 ALA B CA 1
ATOM 743 C C . ALA B 1 21 ? 9.961 2.025 28.503 1 16.18 38 ALA B C 1
ATOM 744 O O . ALA B 1 21 ? 8.872 2.582 28.662 1 16.46 38 ALA B O 1
ATOM 746 N N . ARG B 1 22 ? 10.402 1.099 29.321 1 15.82 39 ARG B N 1
ATOM 747 C CA . ARG B 1 22 ? 9.711 0.724 30.546 1 15.87 39 ARG B CA 1
ATOM 748 C C . ARG B 1 22 ? 10.27 1.575 31.677 1 16.13 39 ARG B C 1
ATOM 749 O O . ARG B 1 22 ? 11.475 1.819 31.716 1 15.53 39 ARG B O 1
ATOM 757 N N . PHE B 1 23 ? 9.409 2.004 32.604 1 16.55 40 PHE B N 1
ATOM 758 C CA . PHE B 1 23 ? 9.845 2.751 33.796 1 18.17 40 PHE B CA 1
ATOM 759 C C . PHE B 1 23 ? 9.089 2.233 35.013 1 20.16 40 PHE B C 1
ATOM 760 O O . PHE B 1 23 ? 7.878 2.095 34.952 1 20.75 40 PHE B O 1
ATOM 768 N N . CYS B 1 24 ? 9.8 1.963 36.119 1 20.66 41 CYS B N 1
ATOM 769 C CA . CYS B 1 24 ? 9.187 1.569 37.373 1 21.45 41 CYS B CA 1
ATOM 770 C C . CYS B 1 24 ? 9.052 2.875 38.127 1 21.17 41 CYS B C 1
ATOM 771 O O . CYS B 1 24 ? 10.065 3.48 38.475 1 20.74 41 CYS B O 1
ATOM 774 N N . VAL B 1 25 ? 7.831 3.37 38.28 1 21.34 42 VAL B N 1
ATOM 775 C CA . VAL B 1 25 ? 7.612 4.646 38.964 1 21.95 42 VAL B CA 1
ATOM 776 C C . VAL B 1 25 ? 7.073 4.408 40.36 1 23.4 42 VAL B C 1
ATOM 777 O O . VAL B 1 25 ? 6.527 3.348 40.627 1 23.26 42 VAL B O 1
ATOM 781 N N . SER B 1 26 ? 7.235 5.383 41.252 1 24.46 43 SER B N 1
ATOM 782 C CA . SER B 1 26 ? 6.855 5.23 42.627 1 25.18 43 SER B CA 1
ATOM 783 C C . SER B 1 26 ? 6.404 6.562 43.232 1 25.71 43 SER B C 1
ATOM 784 O O . SER B 1 26 ? 7.109 7.564 43.149 1 24.24 43 SER B O 1
ATOM 787 N N . GLY B 1 27 ? 5.257 6.523 43.894 1 26.97 44 GLY B N 1
ATOM 788 C CA . GLY B 1 27 ? 4.68 7.608 44.682 1 28.38 44 GLY B CA 1
ATOM 789 C C . GLY B 1 27 ? 4.167 7.099 46.032 1 30.27 44 GLY B C 1
ATOM 790 O O . GLY B 1 27 ? 4.396 5.936 46.395 1 30.49 44 GLY B O 1
ATOM 791 N N . LYS B 1 28 ? 3.449 7.937 46.796 1 31.55 45 LYS B N 1
ATOM 792 C CA . LYS B 1 28 ? 2.962 7.515 48.121 1 32.98 45 LYS B CA 1
ATOM 793 C C . LYS B 1 28 ? 2.042 6.252 48.072 1 33.12 45 LYS B C 1
ATOM 794 O O . LYS B 1 28 ? 2.123 5.404 48.968 1 32.8 45 LYS B O 1
ATOM 800 N N . ARG B 1 29 ? 1.217 6.121 47.033 1 33.23 46 ARG B N 1
ATOM 801 C CA . ARG B 1 29 ? 0.32 4.977 46.865 1 34.32 46 ARG B CA 1
ATOM 802 C C . ARG B 1 29 ? 1.073 3.682 46.456 1 35.18 46 ARG B C 1
ATOM 803 O O . ARG B 1 29 ? 0.545 2.575 46.604 1 35.91 46 ARG B O 1
ATOM 811 N N . GLY B 1 30 ? 2.267 3.832 45.899 1 34.58 47 GLY B N 1
ATOM 812 C CA . GLY B 1 30 ? 3.039 2.693 45.47 1 34.17 47 GLY B CA 1
ATOM 813 C C . GLY B 1 30 ? 3.723 2.763 44.119 1 32.94 47 GLY B C 1
ATOM 814 O O . GLY B 1 30 ? 3.78 3.789 43.423 1 33.85 47 GLY B O 1
ATOM 815 N N . ALA B 1 31 ? 4.334 1.636 43.822 1 31.04 48 ALA B N 1
ATOM 816 C CA . ALA B 1 31 ? 5.183 1.484 42.684 1 30.5 48 ALA B CA 1
ATOM 817 C C . ALA B 1 31 ? 4.596 0.57 41.629 1 29.42 48 ALA B C 1
ATOM 818 O O . ALA B 1 31 ? 3.97 -0.44 41.948 1 29.34 48 ALA B O 1
ATOM 820 N N . TYR B 1 32 ? 4.784 0.931 40.364 1 28.36 49 TYR B N 1
ATOM 821 C CA . TYR B 1 32 ? 4.248 0.172 39.242 1 27.34 49 TYR B CA 1
ATOM 822 C C . TYR B 1 32 ? 5.015 0.486 37.959 1 26.55 49 TYR B C 1
ATOM 823 O O . TYR B 1 32 ? 5.737 1.482 37.898 1 26.87 49 TYR B O 1
ATOM 832 N N . VAL B 1 33 ? 4.862 -0.351 36.928 1 24.86 50 VAL B N 1
ATOM 833 C CA . VAL B 1 33 ? 5.574 -0.144 35.672 1 23.5 50 VAL B CA 1
ATOM 834 C C . VAL B 1 33 ? 4.709 0.453 34.595 1 22.79 50 VAL B C 1
ATOM 835 O O . VAL B 1 33 ? 3.606 -0.022 34.339 1 23.3 50 VAL B O 1
ATOM 839 N N . ILE B 1 34 ? 5.223 1.487 33.953 1 21.46 51 ILE B N 1
ATOM 840 C CA . ILE B 1 34 ? 4.554 2.129 32.827 1 21.16 51 ILE B CA 1
ATOM 841 C C . ILE B 1 34 ? 5.467 2.075 31.582 1 19.95 51 ILE B C 1
ATOM 842 O O . ILE B 1 34 ? 6.668 1.794 31.685 1 19.32 51 ILE B O 1
ATOM 847 N N . CYS B 1 35 ? 4.895 2.353 30.406 1 19.12 52 CYS B N 1
ATOM 848 C CA . CYS B 1 35 ? 5.666 2.41 29.164 1 17.89 52 CYS B CA 1
ATOM 849 C C . CYS B 1 35 ? 5.548 3.772 28.543 1 15.73 52 CYS B C 1
ATOM 850 O O . CYS B 1 35 ? 4.477 4.352 28.594 1 16.75 52 CYS B O 1
ATOM 853 N N . SER B 1 36 ? 6.614 4.246 27.901 1 13.69 53 SER B N 1
ATOM 854 C CA . SER B 1 36 ? 6.745 5.524 27.192 1 12.46 53 SER B CA 1
ATOM 855 C C . SER B 1 36 ? 7.224 6.665 28.096 1 11.99 53 SER B C 1
ATOM 856 O O . SER B 1 36 ? 6.859 6.715 29.263 1 10.78 53 SER B O 1
ATOM 859 N N . LYS B 1 37 ? 7.979 7.618 27.528 1 12.08 54 LYS B N 1
ATOM 860 C CA . LYS B 1 37 ? 8.445 8.776 28.267 1 12.77 54 LYS B CA 1
ATOM 861 C C . LYS B 1 37 ? 7.308 9.722 28.581 1 14.15 54 LYS B C 1
ATOM 862 O O . LYS B 1 37 ? 7.328 10.326 29.649 1 14.7 54 LYS B O 1
ATOM 868 N N . CYS B 1 38 ? 6.311 9.852 27.686 1 14.36 55 CYS B N 1
ATOM 869 C CA . CYS B 1 38 ? 5.193 10.748 27.958 1 14.83 55 CYS B CA 1
ATOM 870 C C . CYS B 1 38 ? 4.379 10.272 29.127 1 15.69 55 CYS B C 1
ATOM 871 O O . CYS B 1 38 ? 3.966 11.108 29.931 1 15.82 55 CYS B O 1
ATOM 874 N N . ARG B 1 39 ? 4.167 8.939 29.264 1 15.79 56 ARG B N 1
ATOM 875 C CA . ARG B 1 39 ? 3.448 8.395 30.446 1 15.35 56 ARG B CA 1
ATOM 876 C C . ARG B 1 39 ? 4.296 8.598 31.716 1 16.03 56 ARG B C 1
ATOM 877 O O . ARG B 1 39 ? 3.743 8.857 32.783 1 16.73 56 ARG B O 1
ATOM 885 N N . ARG B 1 40 ? 5.639 8.534 31.593 1 16.09 57 ARG B N 1
ATOM 886 C CA . ARG B 1 40 ? 6.561 8.75 32.703 1 15.84 57 ARG B CA 1
ATOM 887 C C . ARG B 1 40 ? 6.415 10.201 33.19 1 15.86 57 ARG B C 1
ATOM 888 O O . ARG B 1 40 ? 6.324 10.444 34.407 1 15.92 57 ARG B O 1
ATOM 896 N N . LYS B 1 41 ? 6.352 11.15 32.241 1 15.43 58 LYS B N 1
ATOM 897 C CA . LYS B 1 41 ? 6.19 12.577 32.534 1 15.77 58 LYS B CA 1
ATOM 898 C C . LYS B 1 41 ? 4.838 12.789 33.168 1 15.56 58 LYS B C 1
ATOM 899 O O . LYS B 1 41 ? 4.743 13.468 34.177 1 16.35 58 LYS B O 1
ATOM 905 N N . TYR B 1 42 ? 3.793 12.169 32.616 1 14.83 59 TYR B N 1
ATOM 906 C CA . TYR B 1 42 ? 2.458 12.259 33.161 1 14.69 59 TYR B CA 1
ATOM 907 C C . TYR B 1 42 ? 2.389 11.742 34.597 1 14.12 59 TYR B C 1
ATOM 908 O O . TYR B 1 42 ? 1.782 12.408 35.414 1 14.29 59 TYR B O 1
ATOM 917 N N . GLU B 1 43 ? 2.989 10.582 34.895 1 13.22 60 GLU B N 1
ATOM 918 C CA . GLU B 1 43 ? 2.957 10.025 36.252 1 13.74 60 GLU B CA 1
ATOM 919 C C . GLU B 1 43 ? 3.581 10.964 37.279 1 15.84 60 GLU B C 1
ATOM 920 O O . GLU B 1 43 ? 3.128 11.027 38.419 1 17.01 60 GLU B O 1
ATOM 926 N N . PHE B 1 44 ? 4.625 11.677 36.886 1 16.47 61 PHE B N 1
ATOM 927 C CA . PHE B 1 44 ? 5.328 12.612 37.749 1 17.03 61 PHE B CA 1
ATOM 928 C C . PHE B 1 44 ? 4.432 13.792 38.064 1 19.03 61 PHE B C 1
ATOM 929 O O . PHE B 1 44 ? 4.276 14.127 39.236 1 19.85 61 PHE B O 1
ATOM 937 N N . CYS B 1 45 ? 3.866 14.441 37.022 1 19.33 62 CYS B N 1
ATOM 938 C CA . CYS B 1 45 ? 3.022 15.612 37.169 1 20.75 62 CYS B CA 1
ATOM 939 C C . CYS B 1 45 ? 1.696 15.318 37.865 1 22.13 62 CYS B C 1
ATOM 940 O O . CYS B 1 45 ? 1.237 16.12 38.658 1 22.96 62 CYS B O 1
ATOM 943 N N . ALA B 1 46 ? 1.049 14.213 37.512 1 22.37 63 ALA B N 1
ATOM 944 C CA . ALA B 1 46 ? -0.257 13.856 38.044 1 22.78 63 ALA B CA 1
ATOM 945 C C . ALA B 1 46 ? -0.239 13.081 39.34 1 23.82 63 ALA B C 1
ATOM 946 O O . ALA B 1 46 ? -1.12 13.301 40.172 1 24.26 63 ALA B O 1
ATOM 948 N N . ASN B 1 47 ? 0.644 12.098 39.466 1 24 64 ASN B N 1
ATOM 949 C CA . ASN B 1 47 ? 0.656 11.234 40.636 1 25.3 64 ASN B CA 1
ATOM 950 C C . ASN B 1 47 ? 1.841 11.362 41.555 1 25.85 64 ASN B C 1
ATOM 951 O O . ASN B 1 47 ? 1.929 10.575 42.494 1 26.72 64 ASN B O 1
ATOM 956 N N . GLY B 1 48 ? 2.743 12.304 41.278 1 25.72 65 GLY B N 1
ATOM 957 C CA . GLY B 1 48 ? 3.976 12.448 42.041 1 26.74 65 GLY B CA 1
ATOM 958 C C . GLY B 1 48 ? 4.865 11.21 41.977 1 26.91 65 GLY B C 1
ATOM 959 O O . GLY B 1 48 ? 5.655 10.956 42.896 1 28.05 65 GLY B O 1
ATOM 960 N N . ALA B 1 49 ? 4.683 10.397 40.951 1 25.65 66 ALA B N 1
ATOM 961 C CA . ALA B 1 49 ? 5.416 9.159 40.803 1 26.3 66 ALA B CA 1
ATOM 962 C C . ALA B 1 49 ? 6.747 9.439 40.106 1 27.35 66 ALA B C 1
ATOM 963 O O . ALA B 1 49 ? 6.789 9.953 38.988 1 27.98 66 ALA B O 1
ATOM 965 N N . LYS B 1 50 ? 7.84 9.118 40.781 1 27.31 67 LYS B N 1
ATOM 966 C CA . LYS B 1 50 ? 9.188 9.322 40.267 1 27.49 67 LYS B CA 1
ATOM 967 C C . LYS B 1 50 ? 9.78 8.015 39.846 1 27.41 67 LYS B C 1
ATOM 968 O O . LYS B 1 50 ? 9.415 6.992 40.395 1 27 67 LYS B O 1
ATOM 974 N N . VAL B 1 51 ? 10.761 8.031 38.94 1 27.68 68 VAL B N 1
ATOM 975 C CA . VAL B 1 51 ? 11.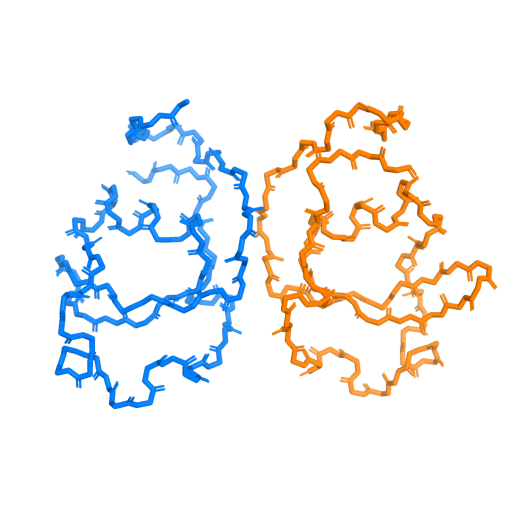43 6.808 38.505 1 28.4 68 VAL B CA 1
ATOM 976 C C . VAL B 1 51 ? 12.203 6.231 39.692 1 29.93 68 VAL B C 1
ATOM 977 O O . VAL B 1 51 ? 12.933 6.966 40.36 1 28.8 68 VAL B O 1
ATOM 981 N N . SER B 1 52 ? 11.933 4.964 40.044 1 32.09 69 SER B N 1
ATOM 982 C CA . SER B 1 52 ? 12.606 4.342 41.179 1 35.13 69 SER B CA 1
ATOM 983 C C . SER B 1 52 ? 14.101 4.101 40.942 1 37.67 69 SER B C 1
ATOM 984 O O . SER B 1 52 ? 14.481 3.601 39.88 1 37.82 69 SER B O 1
ATOM 987 N N . LYS B 1 53 ? 14.933 4.428 41.955 1 38.9 70 LYS B N 1
ATOM 988 C CA . LYS B 1 53 ? 16.373 4.191 41.913 1 41.21 70 LYS B CA 1
ATOM 989 C C . LYS B 1 53 ? 16.76 2.725 42.211 1 42.37 70 LYS B C 1
ATOM 990 O O . LYS B 1 53 ? 17.839 2.289 41.815 1 42.7 70 LYS B O 1
ATOM 996 N N . ARG B 1 54 ? 15.848 1.946 42.814 1 42.63 71 ARG B N 1
ATOM 997 C CA . ARG B 1 54 ? 16.006 0.509 43.016 1 43.13 71 ARG B CA 1
ATOM 998 C C . ARG B 1 54 ? 14.759 -0.17 42.394 1 43.41 71 ARG B C 1
ATOM 999 O O . ARG B 1 54 ? 13.87 -0.625 43.103 1 43.09 71 ARG B O 1
ATOM 1007 N N . PRO B 1 55 ? 14.644 -0.178 41.047 1 43.82 72 PRO B N 1
ATOM 1008 C CA . PRO B 1 55 ? 13.417 -0.682 40.408 1 44.52 72 PRO B CA 1
ATOM 1009 C C . PRO B 1 55 ? 13.1 -2.156 40.587 1 46.09 72 PRO B C 1
ATOM 1010 O O . PRO B 1 55 ? 11.932 -2.533 40.591 1 46.35 72 PRO B O 1
ATOM 1014 N N . GLU B 1 56 ? 14.123 -2.993 40.689 1 47.15 73 GLU B N 1
ATOM 1015 C CA . GLU B 1 56 ? 13.922 -4.421 40.937 1 48.7 73 GLU B CA 1
ATOM 1016 C C . GLU B 1 56 ? 13.406 -4.67 42.359 1 50.22 73 GLU B C 1
ATOM 1017 O O . GLU B 1 56 ? 12.815 -5.709 42.624 1 50.4 73 GLU B O 1
ATOM 1023 N N . VAL B 1 57 ? 13.666 -3.719 43.27 1 50.88 74 VAL B N 1
ATOM 1024 C CA . VAL B 1 57 ? 13.248 -3.724 44.643 1 51.49 74 VAL B CA 1
ATOM 1025 C C . VAL B 1 57 ? 11.792 -3.232 44.717 1 50.83 74 VAL B C 1
ATOM 1026 O O . VAL B 1 57 ? 10.962 -3.891 45.324 1 51.68 74 VAL B O 1
ATOM 1030 N N . GLU B 1 58 ? 11.459 -2.13 44.049 1 49.07 75 GLU B N 1
ATOM 1031 C CA . GLU B 1 58 ? 10.132 -1.533 44.179 1 47.72 75 GLU B CA 1
ATOM 1032 C C . GLU B 1 58 ? 9.071 -2.111 43.237 1 45.44 75 GLU B C 1
ATOM 1033 O O . GLU B 1 58 ? 7.887 -2.101 43.59 1 45.58 75 GLU B O 1
ATOM 1039 N N . CYS B 1 59 ? 9.477 -2.653 42.081 1 43.32 76 CYS B N 1
ATOM 1040 C CA . CYS B 1 59 ? 8.503 -3.217 41.154 1 41.92 76 CYS B CA 1
ATOM 1041 C C . CYS B 1 59 ? 8.548 -4.77 41.105 1 42.4 76 CYS B C 1
ATOM 1042 O O . CYS B 1 59 ? 7.807 -5.409 41.857 1 43.12 76 CYS B O 1
ATOM 1045 N N . ARG B 1 60 ? 9.396 -5.358 40.265 1 41.71 77 ARG B N 1
ATOM 1046 C CA . ARG B 1 60 ? 9.579 -6.79 40.045 1 42.47 77 ARG B CA 1
ATOM 1047 C C . ARG B 1 60 ? 10.975 -6.94 39.426 1 41.73 77 ARG B C 1
ATOM 1048 O O . ARG B 1 60 ? 11.417 -6.044 38.694 1 41.88 77 ARG B O 1
ATOM 1056 N N . ALA B 1 61 ? 11.63 -8.103 39.602 1 40.46 78 ALA B N 1
ATOM 1057 C CA . ALA B 1 61 ? 12.947 -8.328 38.987 1 39.77 78 ALA B CA 1
ATOM 1058 C C . ALA B 1 61 ? 12.88 -8.179 37.452 1 38.37 78 ALA B C 1
ATOM 1059 O O . ALA B 1 61 ? 13.749 -7.541 36.855 1 38.33 78 ALA B O 1
ATOM 1061 N N . ASP B 1 62 ? 11.788 -8.678 36.842 1 37.23 79 ASP B N 1
ATOM 1062 C CA . ASP B 1 62 ? 11.559 -8.605 35.396 1 36.29 79 ASP B CA 1
ATOM 1063 C C . ASP B 1 62 ? 10.851 -7.318 34.949 1 34.1 79 ASP B C 1
ATOM 1064 O O . ASP B 1 62 ? 10.224 -7.326 33.889 1 34.1 79 ASP B O 1
ATOM 1069 N N . TRP B 1 63 ? 10.947 -6.221 35.714 1 32.12 80 TRP B N 1
ATOM 1070 C CA . TRP B 1 63 ? 10.235 -4.985 35.375 1 31.02 80 TRP B CA 1
ATOM 1071 C C . TRP B 1 63 ? 10.49 -4.484 33.956 1 30.35 80 TRP B C 1
ATOM 1072 O O . TRP B 1 63 ? 9.56 -3.976 33.322 1 30.27 80 TRP B O 1
ATOM 1083 N N . ALA B 1 64 ? 11.733 -4.599 33.454 1 29.45 81 ALA B N 1
ATOM 1084 C CA . ALA B 1 64 ? 12.062 -4.062 32.139 1 29.73 81 ALA B CA 1
ATOM 1085 C C . ALA B 1 64 ? 11.494 -4.863 30.96 1 29.95 81 ALA B C 1
ATOM 1086 O O . ALA B 1 64 ? 11.457 -4.345 29.853 1 30.12 81 ALA B O 1
ATOM 1088 N N . SER B 1 65 ? 11.032 -6.097 31.203 1 29.8 82 SER B N 1
ATOM 1089 C CA . SER B 1 65 ? 10.446 -6.953 30.179 1 29.97 82 SER B CA 1
ATOM 1090 C C . SER B 1 65 ? 8.913 -6.874 30.134 1 28.8 82 SER B C 1
ATOM 1091 O O . SER B 1 65 ? 8.323 -7.465 29.235 1 28.88 82 SER B O 1
ATOM 1094 N N . THR B 1 66 ? 8.261 -6.173 31.101 1 27.18 83 THR B N 1
ATOM 1095 C CA . THR B 1 66 ? 6.813 -5.983 31.179 1 26.32 83 THR B CA 1
ATOM 1096 C C . THR B 1 66 ? 6.216 -5.608 29.812 1 25.29 83 THR B C 1
ATOM 1097 O O . THR B 1 66 ? 6.737 -4.717 29.155 1 24.92 83 THR B O 1
ATOM 1101 N N . GLU B 1 67 ? 5.169 -6.316 29.371 1 24.79 84 GLU B N 1
ATOM 1102 C CA . GLU B 1 67 ? 4.548 -6.038 28.08 1 24.5 84 GLU B CA 1
ATOM 1103 C C . GLU B 1 67 ? 3.896 -4.673 28.109 1 23.49 84 GLU B C 1
ATOM 1104 O O . GLU B 1 67 ? 3.164 -4.381 29.044 1 23.71 84 GLU B O 1
ATOM 1110 N N . CYS B 1 68 ? 4.161 -3.83 27.098 1 22.13 85 CYS B N 1
ATOM 1111 C CA . CYS B 1 68 ? 3.524 -2.513 27.028 1 20.92 85 CYS B CA 1
ATOM 1112 C C . CYS B 1 68 ? 2.144 -2.682 26.461 1 20.25 85 CYS B C 1
ATOM 1113 O O . CYS B 1 68 ? 1.959 -3.343 25.436 1 19.93 85 CYS B O 1
ATOM 1116 N N . THR B 1 69 ? 1.166 -2.124 27.155 1 20.18 86 THR B N 1
ATOM 1117 C CA . THR B 1 69 ? -0.245 -2.191 26.777 1 20.52 86 THR B CA 1
ATOM 1118 C C . THR B 1 69 ? -0.852 -0.753 26.78 1 20.29 86 THR B C 1
ATOM 1119 O O . THR B 1 69 ? -0.267 0.174 27.345 1 20.54 86 THR B O 1
ATOM 1123 N N . SER B 1 70 ? -2.077 -0.609 26.255 1 19.85 87 SER B N 1
ATOM 1124 C CA . SER B 1 70 ? -2.865 0.618 26.261 1 20.55 87 SER B CA 1
ATOM 1125 C C . SER B 1 70 ? -2.976 1.169 27.709 1 20.28 87 SER B C 1
ATOM 1126 O O . SER B 1 70 ? -2.746 2.352 27.959 1 20.15 87 SER B O 1
ATOM 1129 N N . GLU B 1 71 ? -3.256 0.276 28.659 1 19.91 88 GLU B N 1
ATOM 1130 C CA . GLU B 1 71 ? -3.396 0.615 30.058 1 19.93 88 GLU B CA 1
ATOM 1131 C C . GLU B 1 71 ? -2.142 1.21 30.656 1 19.02 88 GLU B C 1
ATOM 1132 O O . GLU B 1 71 ? -2.234 2.253 31.307 1 18.43 88 GLU B O 1
ATOM 1138 N N . ASN B 1 72 ? -0.967 0.543 30.483 1 18.52 89 ASN B N 1
ATOM 1139 C CA . ASN B 1 72 ? 0.252 1.067 31.109 1 18.4 89 ASN B CA 1
ATOM 1140 C C . ASN B 1 72 ? 1.032 2.045 30.227 1 17.16 89 ASN B C 1
ATOM 1141 O O . ASN B 1 72 ? 2.074 2.499 30.665 1 16.46 89 ASN B O 1
ATOM 1146 N N . SER B 1 73 ? 0.493 2.444 29.05 1 16.02 90 SER B N 1
ATOM 1147 C CA . SER B 1 73 ? 1.19 3.346 28.119 1 15.19 90 SER B CA 1
ATOM 1148 C C . SER B 1 73 ? 0.447 4.653 27.814 1 13.84 90 SER B C 1
ATOM 1149 O O . SER B 1 73 ? 1.095 5.69 27.645 1 13.07 90 SER B O 1
ATOM 1152 N N . ASP B 1 74 ? -0.881 4.586 27.684 1 13.01 91 ASP B N 1
ATOM 1153 C CA . ASP B 1 74 ? -1.662 5.746 27.266 1 13.35 91 ASP B CA 1
ATOM 1154 C C . ASP B 1 74 ? -1.666 6.874 28.275 1 14.95 91 ASP B C 1
ATOM 1155 O O . ASP B 1 74 ? -1.63 6.648 29.487 1 15.19 91 ASP B O 1
ATOM 1160 N N . VAL B 1 75 ? -1.6 8.097 27.736 1 15.16 92 VAL B N 1
ATOM 1161 C CA . VAL B 1 75 ? -1.529 9.331 28.497 1 16.14 92 VAL B CA 1
ATOM 1162 C C . VAL B 1 75 ? -2.798 10.13 28.23 1 17.4 92 VAL B C 1
ATOM 1163 O O . VAL B 1 75 ? -3.19 10.302 27.073 1 17.53 92 VAL B O 1
ATOM 1167 N N . PRO B 1 76 ? -3.423 10.664 29.277 1 18.54 93 PRO B N 1
ATOM 1168 C CA . PRO B 1 76 ? -4.624 11.477 29.06 1 19.39 93 PRO B CA 1
ATOM 1169 C C . PRO B 1 76 ? -4.289 12.753 28.285 1 19.8 93 PRO B C 1
ATOM 1170 O O . PRO B 1 76 ? -3.185 13.292 28.416 1 19.83 93 PRO B O 1
ATOM 1174 N N . SER B 1 77 ? -5.238 13.242 27.482 1 19.96 94 SER B N 1
ATOM 1175 C CA . SER B 1 77 ? -5.032 14.47 26.732 1 20.38 94 SER B CA 1
ATOM 1176 C C . SER B 1 77 ? -5.013 15.697 27.664 1 20.77 94 SER B C 1
ATOM 1177 O O . SER B 1 77 ? -4.352 16.665 27.354 1 20.94 94 SER B O 1
ATOM 1180 N N . VAL B 1 78 ? -5.738 15.659 28.786 1 20.95 95 VAL B N 1
ATOM 1181 C CA . VAL B 1 78 ? -5.803 16.783 29.712 1 21.52 95 VAL B CA 1
ATOM 1182 C C . VAL B 1 78 ? -5.363 16.331 31.096 1 22.16 95 VAL B C 1
ATOM 1183 O O . VAL B 1 78 ? -5.694 15.219 31.529 1 22.39 95 VAL B O 1
ATOM 1187 N N . MET B 1 79 ? -4.53 17.174 31.743 1 22.22 96 MET B N 1
ATOM 1188 C CA . MET B 1 79 ? -3.984 16.964 33.071 1 23.61 96 MET B CA 1
ATOM 1189 C C . MET B 1 79 ? -5.094 16.906 34.151 1 24.58 96 MET B C 1
ATOM 1190 O O . MET B 1 79 ? -5.988 17.755 34.195 1 23.74 96 MET B O 1
ATOM 1195 N N . LYS B 1 80 ? -4.851 15.791 34.821 1 26.45 97 LYS B N 1
ATOM 1196 C CA . LYS B 1 80 ? -5.806 15.68 35.955 1 28.78 97 LYS B CA 1
ATOM 1197 C C . LYS B 1 80 ? -5.162 16.256 37.212 1 30.32 97 LYS B C 1
ATOM 1198 O O . LYS B 1 80 ? -4.524 15.549 37.959 1 30.95 97 LYS B O 1
#

B-factor: mean 23.27, std 10.14, range [8.55, 65.74]

Organism: Lymnaea stagnalis (NCBI:txid6523)

Solvent-accessible surface area: 10080 Å² total; per-residue (Å²): 208,178,190,57,35,97,107,57,66,52,27,112,16,110,36,78,43,10,17,22,49,38,2,0,38,26,166,176,36,40,60,21,1,0,3,68,8,33,69,81,26,3,108,38,28,15,44,2,133,71,12,192,130,30,112,125,73,26,169,82,91,53,58,87,41,118,13,52,58,154,22,3,47,34,57,89,72,16,210,290,64,35,98,109,57,65,53,25,124,20,98,30,73,39,10,14,21,46,37,2,0,29,25,191,218,28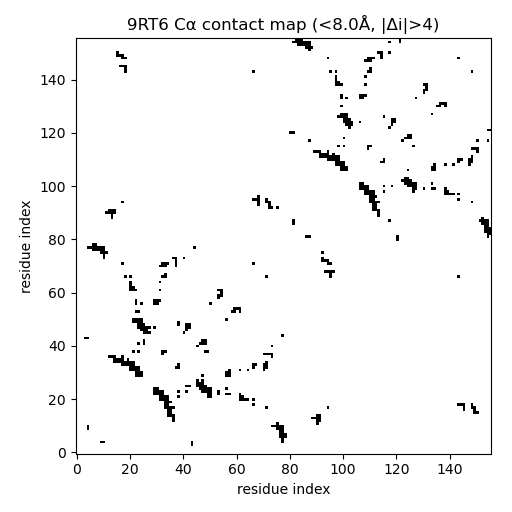,38,82,17,1,0,3,66,8,37,65,78,19,5,108,39,31,80,44,2,130,72,10,209,154,30,112,107,80,27,158,82,89,51,58,87,40,118,13,52,60,154,21,3,51,44,58,92,76,6,184

Radius of gyration: 16.84 Å; Cα contacts (8 Å, |Δi|>4): 317; chains: 2; bounding box: 24×36×49 Å

Sequence (156 aa):
NYRCPNPGDAFECFESDATARFCVSGKRGAYVICSKCRRKYEFCANGAKVSKRPEVECRADWASTECTSENSDVPSVMKRCPNPGDAFECFESDATARFCVSGKRGAYVICSKCRRKYEFCANGAKVSKRPEVECRADWASTECTSENSDVPSVMK

Nearest PDB structures (foldseek):
  8wu3-assembly1_A  TM=4.812E-01  e=6.752E+00  Alongshan virus